Protein AF-A0A1R1XFG0-F1 (afdb_monomer_lite)

Organism: NCBI:txid133412

Secondary structure (DSSP, 8-state):
--HHHHHHHHHHH-TTEEEPPP-S-S-SBEETTEE-------EEES-SSPPSEEEE-SS--SSSBPPEEEE--GGGG---------TTHHHHHHHHHHHHHHHHHHHHHHHHHHHHTS------

pLDDT: mean 80.89, std 12.48, range [52.12, 94.94]

Foldseek 3Di:
DAPVVVVVVDVVVDDQKDWQDADEDQAFFADPNDGDHHDDTDMDGDQPDHFPHKHWDPPPPPHRGTDIDTHDDCVSVPDVPPPPPDVCVVVVVVVVVVVVVVVVVVVVVVVVVVVVPPDPDDDD

Radius of gyration: 30.56 Å; chains: 1; bounding box: 47×24×102 Å

Structure (mmCIF, N/CA/C/O backbone):
data_AF-A0A1R1XFG0-F1
#
_entry.id   AF-A0A1R1XFG0-F1
#
loop_
_atom_site.group_PDB
_atom_site.id
_atom_site.type_symbol
_atom_site.label_atom_id
_atom_site.label_alt_id
_atom_site.label_comp_id
_atom_site.label_asym_id
_atom_site.label_entity_id
_atom_site.label_seq_id
_atom_site.pdbx_PDB_ins_code
_atom_site.Cartn_x
_atom_site.Cartn_y
_atom_site.Cartn_z
_atom_site.occupancy
_atom_site.B_iso_or_equiv
_atom_site.auth_seq_id
_atom_site.auth_comp_id
_atom_site.auth_asym_id
_atom_site.auth_atom_id
_atom_site.pdbx_PDB_model_num
ATOM 1 N N . MET A 1 1 ? -0.738 -7.147 -13.602 1.00 78.19 1 MET A N 1
ATOM 2 C CA . MET A 1 1 ? -1.840 -6.362 -14.195 1.00 78.19 1 MET A CA 1
ATOM 3 C C . MET A 1 1 ? -1.353 -4.987 -14.627 1.00 78.19 1 MET A C 1
ATOM 5 O O . MET A 1 1 ? -0.973 -4.175 -13.792 1.00 78.19 1 MET A O 1
ATOM 9 N N . ASP A 1 2 ? -1.407 -4.715 -15.923 1.00 84.38 2 ASP A N 1
ATOM 10 C CA . ASP A 1 2 ? -0.921 -3.470 -16.526 1.00 84.38 2 ASP A CA 1
ATOM 11 C C . ASP A 1 2 ? -1.804 -2.266 -16.164 1.00 84.38 2 ASP A C 1
ATOM 13 O O . ASP A 1 2 ? -2.947 -2.420 -15.735 1.00 84.38 2 ASP A O 1
ATOM 17 N N . THR A 1 3 ? -1.307 -1.044 -16.371 1.00 82.88 3 THR A N 1
ATOM 18 C CA . THR A 1 3 ? -2.005 0.188 -15.954 1.00 82.88 3 THR A CA 1
ATOM 19 C C . THR A 1 3 ? -3.408 0.347 -16.553 1.00 82.88 3 THR A C 1
ATOM 21 O O . THR A 1 3 ? -4.325 0.673 -15.796 1.00 82.88 3 THR A O 1
ATOM 24 N N . PRO A 1 4 ? -3.647 0.091 -17.855 1.00 88.06 4 PRO A N 1
ATOM 25 C CA . PRO A 1 4 ? -5.000 0.165 -18.411 1.00 88.06 4 PRO A CA 1
ATOM 26 C C . PRO A 1 4 ? -5.940 -0.889 -17.810 1.00 88.06 4 PRO A C 1
ATOM 28 O O . PRO A 1 4 ? -7.069 -0.574 -17.434 1.00 88.06 4 PRO A O 1
ATOM 31 N N . ALA A 1 5 ? -5.454 -2.125 -17.655 1.00 87.56 5 ALA A N 1
ATOM 32 C CA . ALA A 1 5 ? -6.217 -3.218 -17.055 1.00 87.56 5 ALA A CA 1
ATOM 33 C C . ALA A 1 5 ? -6.555 -2.931 -15.586 1.00 87.56 5 ALA A C 1
ATOM 35 O O . ALA A 1 5 ? -7.676 -3.180 -15.160 1.00 87.56 5 ALA A O 1
ATOM 36 N N . SER A 1 6 ? -5.625 -2.325 -14.847 1.00 86.50 6 SER A N 1
ATOM 37 C CA . SER A 1 6 ? -5.818 -1.872 -13.469 1.00 86.50 6 SER A CA 1
ATOM 38 C C . SER A 1 6 ? -6.897 -0.814 -13.338 1.00 86.50 6 SER A C 1
ATOM 40 O O . SER A 1 6 ? -7.792 -0.967 -12.515 1.00 86.50 6 SER A O 1
ATOM 42 N N . LYS A 1 7 ? -6.887 0.211 -14.196 1.00 85.69 7 LYS A N 1
ATOM 43 C CA . LYS A 1 7 ? -7.952 1.224 -14.201 1.00 85.69 7 LYS A CA 1
ATOM 44 C C . LYS A 1 7 ? -9.321 0.593 -14.458 1.00 85.69 7 LYS A C 1
ATOM 46 O O . LYS A 1 7 ? -10.277 0.891 -13.748 1.00 85.69 7 LYS A O 1
ATOM 51 N N . LYS A 1 8 ? -9.408 -0.314 -15.437 1.00 89.69 8 LYS A N 1
ATOM 52 C CA . LYS A 1 8 ? -10.647 -1.047 -15.742 1.00 89.69 8 LYS A CA 1
ATOM 53 C C . LYS A 1 8 ? -11.078 -1.952 -14.583 1.00 89.69 8 LYS A C 1
ATOM 55 O O . LYS A 1 8 ? -12.268 -2.066 -14.309 1.00 89.69 8 LYS A O 1
ATOM 60 N N . PHE A 1 9 ? -10.120 -2.574 -13.902 1.00 85.69 9 PHE A N 1
ATOM 61 C CA . PHE A 1 9 ? -10.363 -3.417 -12.738 1.00 85.69 9 PHE A CA 1
ATOM 62 C C . PHE A 1 9 ? -10.931 -2.614 -11.564 1.00 85.69 9 PHE A C 1
ATOM 64 O O . PHE A 1 9 ? -11.973 -2.998 -11.042 1.00 85.69 9 PHE A O 1
ATOM 71 N N . THR A 1 10 ? -10.341 -1.465 -11.216 1.00 84.19 10 THR A N 1
ATOM 72 C CA . THR A 1 10 ? -10.883 -0.578 -10.171 1.00 84.19 10 THR A CA 1
ATOM 73 C C . THR A 1 10 ? -12.302 -0.120 -10.503 1.00 84.19 10 THR A C 1
ATOM 75 O O . THR A 1 10 ? -13.175 -0.173 -9.646 1.00 84.19 10 THR A O 1
ATOM 78 N N . LEU A 1 11 ? -12.562 0.258 -11.762 1.00 84.88 11 LEU A N 1
ATOM 79 C CA . LEU A 1 11 ? -13.909 0.631 -12.214 1.00 84.88 11 LEU A CA 1
ATOM 80 C C . LEU A 1 11 ? -14.919 -0.518 -12.058 1.00 84.88 11 LEU A C 1
ATOM 82 O O . LEU A 1 11 ? -16.073 -0.270 -11.726 1.00 84.88 11 LEU A O 1
ATOM 86 N N . LYS A 1 12 ? -14.496 -1.772 -12.273 1.00 87.31 12 LYS A N 1
ATOM 87 C CA . LYS A 1 12 ? -15.356 -2.957 -12.132 1.00 87.31 12 LYS A CA 1
ATOM 88 C C . LYS A 1 12 ? -15.629 -3.329 -10.670 1.00 87.31 12 LYS A C 1
ATOM 90 O O . LYS A 1 12 ? -16.713 -3.822 -10.378 1.00 87.31 12 LYS A O 1
ATOM 95 N N . LEU A 1 13 ? -14.665 -3.121 -9.770 1.00 80.69 13 LEU A N 1
ATOM 96 C CA . 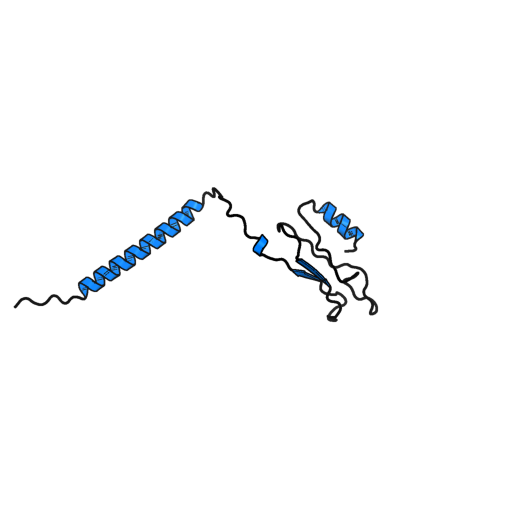LEU A 1 13 ? -14.822 -3.400 -8.336 1.00 80.69 13 LEU A CA 1
ATOM 97 C C . LEU A 1 13 ? -15.756 -2.409 -7.620 1.00 80.69 13 LEU A C 1
ATOM 99 O O . LEU A 1 13 ? -16.251 -2.714 -6.537 1.00 80.69 13 LEU A O 1
ATOM 103 N N . GLY A 1 14 ? -16.017 -1.247 -8.222 1.00 77.69 14 GLY A N 1
ATOM 104 C CA . GLY A 1 14 ? -16.893 -0.216 -7.670 1.00 77.69 14 GLY A CA 1
ATOM 105 C C . GLY A 1 14 ? -16.189 0.743 -6.703 1.00 77.69 14 GLY A C 1
ATOM 106 O O . GLY A 1 14 ? -14.999 0.629 -6.414 1.00 77.69 14 GLY A O 1
ATOM 107 N N . ASN A 1 15 ? -16.951 1.716 -6.196 1.00 71.50 15 ASN A N 1
ATOM 108 C CA . ASN A 1 15 ? -16.428 2.898 -5.492 1.00 71.50 15 ASN A CA 1
ATOM 109 C C . ASN A 1 15 ? -15.775 2.609 -4.128 1.00 71.50 15 ASN A C 1
ATOM 111 O O . ASN A 1 15 ? -15.152 3.496 -3.549 1.00 71.50 15 ASN A O 1
ATOM 115 N N . CYS A 1 16 ? -15.915 1.392 -3.599 1.00 78.62 16 CYS A N 1
ATOM 116 C CA . CYS A 1 16 ? -15.358 1.021 -2.300 1.00 78.62 16 CYS A CA 1
ATOM 117 C C . CYS A 1 16 ? -13.860 0.693 -2.355 1.00 78.62 16 CYS A C 1
ATOM 119 O O . CYS A 1 16 ? -13.223 0.676 -1.305 1.00 78.62 16 CYS A O 1
ATOM 121 N N . PHE A 1 17 ? -13.297 0.448 -3.544 1.00 85.38 17 PHE A N 1
ATOM 122 C CA . PHE A 1 17 ? -11.887 0.104 -3.714 1.00 85.38 17 PHE A CA 1
ATOM 123 C C . PHE A 1 17 ? -11.085 1.261 -4.298 1.00 85.38 17 PHE A C 1
ATOM 125 O O . PHE A 1 17 ? -11.436 1.856 -5.315 1.00 85.38 17 PHE A O 1
ATOM 132 N N . GLN A 1 18 ? -9.943 1.532 -3.681 1.00 88.00 18 GLN A N 1
ATOM 133 C CA . GLN A 1 18 ? -8.972 2.513 -4.131 1.00 88.00 18 GLN A CA 1
ATOM 134 C C . GLN A 1 18 ? -7.644 1.837 -4.466 1.00 88.00 18 GLN A C 1
ATOM 136 O O . GLN A 1 18 ? -7.277 0.804 -3.911 1.00 88.00 18 GLN A O 1
ATOM 141 N N . HIS A 1 19 ? -6.908 2.431 -5.401 1.00 90.38 19 HIS A N 1
ATOM 142 C CA . HIS A 1 19 ? -5.588 1.963 -5.815 1.00 90.38 19 HIS A CA 1
ATOM 143 C C . HIS A 1 19 ? -4.496 2.798 -5.137 1.00 90.38 19 HIS A C 1
ATOM 145 O O . HIS A 1 19 ? -4.494 4.031 -5.239 1.00 90.38 19 HIS A O 1
ATOM 151 N N . ALA A 1 20 ? -3.542 2.140 -4.476 1.00 91.56 20 ALA A N 1
ATOM 152 C CA . ALA A 1 20 ? -2.376 2.805 -3.909 1.00 91.56 20 ALA A CA 1
ATOM 153 C C . ALA A 1 20 ? -1.437 3.254 -5.041 1.00 91.56 20 ALA A C 1
ATOM 155 O O . ALA A 1 20 ? -0.985 2.455 -5.859 1.00 91.56 20 ALA A O 1
ATOM 156 N N . LYS A 1 21 ? -1.158 4.559 -5.134 1.00 91.06 21 LYS A N 1
ATOM 157 C CA . LYS A 1 21 ? -0.267 5.090 -6.179 1.00 91.06 21 LYS A CA 1
ATOM 158 C C . LYS A 1 21 ? 1.187 4.861 -5.772 1.00 91.06 21 LYS A C 1
ATOM 160 O O . LYS A 1 21 ? 1.639 5.464 -4.804 1.00 91.06 21 LYS A O 1
ATOM 165 N N . VAL A 1 22 ? 1.908 4.084 -6.568 1.00 92.62 22 VAL A N 1
ATOM 166 C CA . VAL A 1 22 ? 3.358 3.911 -6.444 1.00 92.62 22 VAL A CA 1
ATOM 167 C C . VAL A 1 22 ? 4.079 5.190 -6.892 1.00 92.62 22 VAL A C 1
ATOM 169 O O . VAL A 1 22 ? 3.757 5.726 -7.953 1.00 92.62 22 VAL A O 1
ATOM 172 N N . ALA A 1 23 ? 5.019 5.701 -6.093 1.00 87.12 23 ALA A N 1
ATOM 173 C CA . ALA A 1 23 ? 5.644 7.011 -6.324 1.00 87.12 23 ALA A CA 1
ATOM 174 C C . ALA A 1 23 ? 7.032 6.979 -6.998 1.00 87.12 23 ALA A C 1
ATOM 176 O O . ALA A 1 23 ? 7.368 7.913 -7.718 1.00 87.12 23 ALA A O 1
ATOM 177 N N . ASN A 1 24 ? 7.842 5.939 -6.779 1.00 86.56 24 ASN A N 1
ATOM 178 C CA . ASN A 1 24 ? 9.279 5.931 -7.111 1.00 86.56 24 ASN A CA 1
ATOM 179 C C . ASN A 1 24 ? 9.673 4.955 -8.237 1.00 86.56 24 ASN A C 1
ATOM 181 O O . ASN A 1 24 ? 10.860 4.704 -8.448 1.00 86.56 24 ASN A O 1
ATOM 185 N N . SER A 1 25 ? 8.700 4.370 -8.935 1.00 86.12 25 SER A N 1
ATOM 186 C CA . SER A 1 25 ? 8.965 3.409 -10.003 1.00 86.12 25 SER A CA 1
ATOM 187 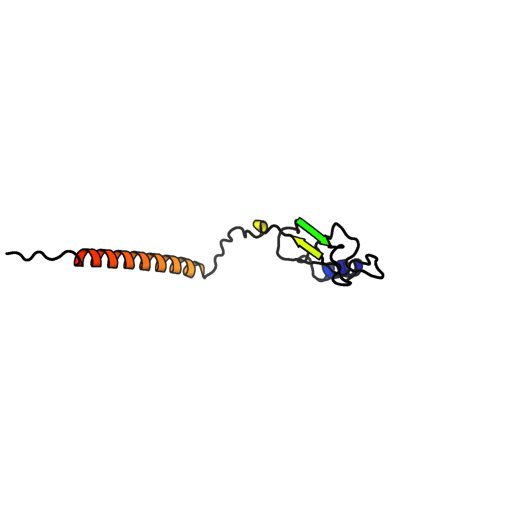C C . SER A 1 25 ? 7.892 3.446 -11.085 1.00 86.12 25 SER A C 1
ATOM 189 O O . SER A 1 25 ? 6.705 3.624 -10.807 1.00 86.12 25 SER A O 1
ATOM 191 N N . THR A 1 26 ? 8.317 3.230 -12.327 1.00 86.62 26 THR A N 1
ATOM 192 C CA . THR A 1 26 ? 7.447 2.972 -13.484 1.00 86.62 26 THR A CA 1
ATOM 193 C C . THR A 1 26 ? 7.039 1.499 -13.584 1.00 86.62 26 THR A C 1
ATOM 195 O O . THR A 1 26 ? 6.156 1.155 -14.374 1.00 86.62 26 THR A O 1
ATOM 198 N N . GLY A 1 27 ? 7.654 0.645 -12.760 1.00 91.12 27 GLY A N 1
ATOM 199 C CA . GLY A 1 27 ? 7.622 -0.800 -12.891 1.00 91.12 27 GLY A CA 1
ATOM 200 C C . GLY A 1 27 ? 7.713 -1.576 -11.594 1.00 91.12 27 GLY A C 1
ATOM 201 O O . GLY A 1 27 ? 8.196 -1.063 -10.587 1.00 91.12 27 GLY A O 1
ATOM 202 N N . SER A 1 28 ? 7.298 -2.835 -11.645 1.00 91.69 28 SER A N 1
ATOM 203 C CA . SER A 1 28 ? 7.463 -3.793 -10.545 1.00 91.69 28 SER A CA 1
ATOM 204 C C . SER A 1 28 ? 8.046 -5.127 -10.988 1.00 91.69 28 SER A C 1
ATOM 206 O O . SER A 1 28 ? 8.188 -6.023 -10.175 1.00 91.69 28 SER A O 1
ATOM 208 N N . ARG A 1 29 ? 8.488 -5.238 -12.243 1.00 91.81 29 ARG A N 1
ATOM 209 C CA . ARG A 1 29 ? 9.172 -6.425 -12.747 1.00 91.81 29 ARG A CA 1
ATOM 210 C C . ARG A 1 29 ? 10.533 -6.072 -13.329 1.00 91.81 29 ARG A C 1
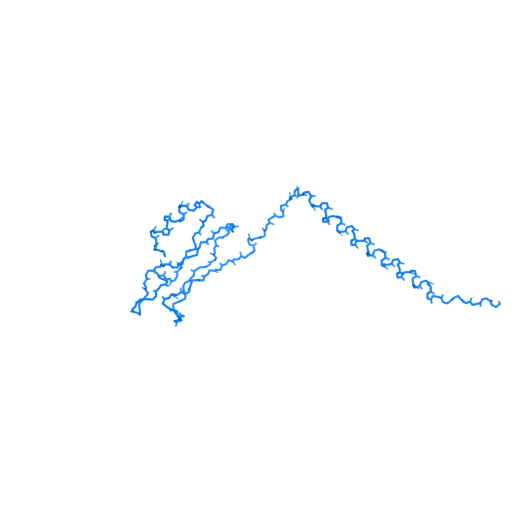ATOM 212 O O . ARG A 1 29 ? 10.658 -5.061 -14.015 1.00 91.81 29 ARG A O 1
ATOM 219 N N . HIS A 1 30 ? 11.532 -6.902 -13.084 1.00 89.88 30 HIS A N 1
ATOM 220 C CA . HIS A 1 30 ? 12.800 -6.901 -13.786 1.00 89.88 30 HIS A CA 1
ATOM 221 C C . HIS A 1 30 ? 12.720 -7.803 -15.018 1.00 89.88 30 HIS A C 1
ATOM 223 O O . HIS A 1 30 ? 12.288 -8.950 -14.966 1.00 89.88 30 HIS A O 1
ATOM 229 N N . SER A 1 31 ? 13.140 -7.271 -16.159 1.00 88.88 31 SER A N 1
ATOM 230 C CA . SER A 1 31 ? 13.257 -8.009 -17.412 1.00 88.88 31 SER A CA 1
ATOM 231 C C . SER A 1 31 ? 14.569 -7.614 -18.070 1.00 88.88 31 SER A C 1
ATOM 233 O O . SER A 1 31 ? 14.810 -6.428 -18.299 1.00 88.88 31 SER A O 1
ATOM 235 N N . LYS A 1 32 ? 15.442 -8.591 -18.345 1.00 88.44 32 LYS A N 1
ATOM 236 C CA . LYS A 1 32 ? 16.756 -8.365 -18.981 1.00 88.44 32 LYS A CA 1
ATOM 237 C C . LYS A 1 32 ? 17.553 -7.228 -18.310 1.00 88.44 32 LYS A C 1
ATOM 239 O O . LYS A 1 32 ? 18.038 -6.329 -18.989 1.00 88.44 32 LYS A O 1
ATOM 244 N N . ASN A 1 33 ? 17.632 -7.246 -16.977 1.00 81.94 33 ASN A N 1
ATOM 245 C CA . ASN A 1 33 ? 18.310 -6.236 -16.143 1.00 81.94 33 ASN A CA 1
ATOM 246 C C . ASN A 1 33 ? 17.738 -4.810 -16.235 1.00 81.94 33 ASN A C 1
ATOM 248 O O . ASN A 1 33 ? 18.383 -3.847 -15.827 1.00 81.94 33 ASN A O 1
ATOM 252 N N . THR A 1 34 ? 16.519 -4.657 -16.747 1.00 87.75 34 THR A N 1
ATOM 253 C CA . THR A 1 34 ? 15.814 -3.374 -16.802 1.00 87.75 34 THR A CA 1
ATOM 254 C C . THR A 1 34 ? 14.503 -3.455 -16.035 1.00 87.75 34 THR A C 1
ATOM 256 O O . THR A 1 34 ? 13.930 -4.531 -15.866 1.00 87.75 34 THR A O 1
ATOM 259 N N . VAL A 1 35 ? 14.036 -2.315 -15.528 1.00 89.25 35 VAL A N 1
ATOM 260 C CA . VAL A 1 35 ? 12.707 -2.213 -14.917 1.00 89.25 35 VAL A CA 1
ATOM 261 C C . VAL A 1 35 ? 11.661 -2.181 -16.034 1.00 89.25 35 VAL A C 1
ATOM 263 O O . VAL A 1 35 ? 11.660 -1.272 -16.860 1.00 89.25 35 VAL A O 1
ATOM 266 N N . ASP A 1 36 ? 10.787 -3.181 -16.046 1.00 90.94 36 ASP A N 1
ATOM 267 C CA . ASP A 1 36 ? 9.675 -3.357 -16.983 1.00 90.94 36 ASP A CA 1
ATOM 268 C C . ASP A 1 36 ? 8.373 -2.750 -16.410 1.00 90.94 36 ASP A C 1
ATOM 270 O O . ASP A 1 36 ? 8.390 -1.990 -15.449 1.00 90.94 36 ASP A O 1
ATOM 274 N N . ARG A 1 37 ? 7.213 -3.042 -16.998 1.00 90.94 37 ARG A N 1
ATOM 275 C CA . ARG A 1 37 ? 5.895 -2.512 -16.614 1.00 90.94 37 ARG A CA 1
ATOM 276 C C . ARG A 1 37 ? 5.483 -2.775 -15.156 1.00 90.94 37 ARG A C 1
ATOM 278 O O . ARG A 1 37 ? 5.850 -3.760 -14.519 1.00 90.94 37 ARG A O 1
ATOM 285 N N . MET A 1 38 ? 4.612 -1.898 -14.652 1.00 92.12 38 MET A N 1
ATOM 286 C CA . MET A 1 38 ? 3.942 -2.041 -13.355 1.00 92.12 38 MET A CA 1
ATOM 287 C C . MET A 1 38 ? 2.841 -3.107 -13.425 1.00 92.12 38 MET A C 1
ATOM 289 O O . MET A 1 38 ? 1.762 -2.844 -13.977 1.00 92.12 38 MET A O 1
ATOM 293 N N . ILE A 1 39 ? 3.100 -4.286 -12.857 1.00 91.75 39 ILE A N 1
ATOM 294 C CA . ILE A 1 39 ? 2.177 -5.432 -12.866 1.00 91.75 39 ILE A CA 1
ATOM 295 C C . ILE A 1 39 ? 1.689 -5.838 -11.477 1.00 91.75 39 ILE A C 1
ATOM 297 O O . ILE A 1 39 ? 0.543 -6.275 -11.367 1.00 91.75 39 ILE A O 1
ATOM 301 N N . ASP A 1 40 ? 2.487 -5.626 -10.444 1.00 91.81 40 ASP A N 1
ATOM 302 C CA . ASP A 1 40 ? 2.068 -5.748 -9.049 1.00 91.81 40 ASP A CA 1
ATOM 303 C C . ASP A 1 40 ? 1.390 -4.458 -8.588 1.00 91.81 40 ASP A C 1
ATOM 305 O O . ASP A 1 40 ? 1.792 -3.361 -8.987 1.00 91.81 40 ASP A O 1
ATOM 309 N N . ARG A 1 41 ? 0.303 -4.572 -7.815 1.00 90.19 41 ARG A N 1
ATOM 310 C CA . ARG A 1 41 ? -0.526 -3.432 -7.391 1.00 90.19 41 ARG A CA 1
ATOM 311 C C . ARG A 1 41 ? -1.188 -3.711 -6.056 1.00 90.19 41 ARG A C 1
ATOM 313 O O . ARG A 1 41 ? -1.631 -4.828 -5.813 1.00 90.19 41 ARG A O 1
ATOM 320 N N . ILE A 1 42 ? -1.337 -2.666 -5.250 1.00 91.94 42 ILE A N 1
ATOM 321 C CA . ILE A 1 42 ? -2.051 -2.728 -3.976 1.00 91.94 42 ILE A CA 1
ATOM 322 C C . ILE A 1 42 ? -3.377 -1.977 -4.117 1.00 91.94 42 ILE A C 1
ATOM 324 O O . ILE A 1 42 ? -3.404 -0.786 -4.445 1.00 91.94 42 ILE A O 1
ATOM 328 N N . TYR A 1 43 ? -4.476 -2.688 -3.869 1.00 90.69 43 TYR A N 1
ATOM 329 C CA . TYR A 1 43 ? -5.820 -2.126 -3.762 1.00 90.69 43 TYR A CA 1
ATOM 330 C C . TYR A 1 43 ? -6.295 -2.239 -2.320 1.00 90.69 43 TYR A C 1
ATOM 332 O O . TYR A 1 43 ? -5.981 -3.211 -1.639 1.00 90.69 43 TYR A O 1
ATOM 340 N N . TYR A 1 44 ? -7.049 -1.250 -1.861 1.00 88.62 44 TYR A N 1
ATOM 341 C CA . TYR A 1 44 ? -7.531 -1.180 -0.488 1.00 88.62 44 TYR A CA 1
ATOM 342 C C . TYR A 1 44 ? -8.957 -0.635 -0.445 1.00 88.62 44 TYR A C 1
ATOM 344 O O . TYR A 1 44 ? -9.388 0.076 -1.353 1.00 88.62 44 TYR A O 1
ATOM 352 N N . ALA A 1 45 ? -9.687 -0.992 0.605 1.00 85.75 45 ALA A N 1
ATOM 353 C CA . ALA A 1 45 ? -11.061 -0.579 0.867 1.00 85.75 45 ALA A CA 1
ATOM 354 C C . ALA A 1 45 ? -11.275 -0.464 2.381 1.00 85.75 45 ALA A C 1
ATOM 356 O O . ALA A 1 45 ? -10.531 -1.061 3.156 1.00 85.75 45 ALA A O 1
ATOM 357 N N . GLY A 1 46 ? -12.291 0.290 2.805 1.00 77.56 46 GLY A N 1
ATOM 358 C CA . GLY A 1 46 ? -12.708 0.350 4.214 1.00 77.56 46 GLY A CA 1
ATOM 359 C C . GLY A 1 46 ? -11.827 1.195 5.141 1.00 77.56 46 GLY A C 1
ATOM 360 O O . GLY A 1 46 ? -12.181 1.367 6.302 1.00 77.56 46 GLY A O 1
ATOM 361 N N . ILE A 1 47 ? -10.732 1.766 4.638 1.00 73.88 47 ILE A N 1
ATOM 362 C CA . ILE A 1 47 ? -9.915 2.752 5.354 1.00 73.88 47 ILE A CA 1
ATOM 363 C C . ILE A 1 47 ? -10.235 4.127 4.762 1.00 73.88 47 ILE A C 1
ATOM 365 O O . ILE A 1 47 ? -10.238 4.295 3.541 1.00 73.88 47 ILE A O 1
ATOM 369 N N . SER A 1 48 ? -10.553 5.097 5.623 1.00 70.31 48 SER A N 1
ATOM 370 C CA . SER A 1 48 ? -10.925 6.465 5.226 1.00 70.31 48 SER A CA 1
ATOM 371 C C . SER A 1 48 ? -9.737 7.264 4.683 1.00 70.31 48 SER A C 1
ATOM 373 O O . SER A 1 48 ? -9.922 8.212 3.920 1.00 70.31 48 SER A O 1
ATOM 375 N N . SER A 1 49 ? -8.516 6.866 5.047 1.00 74.81 49 SER A N 1
ATOM 376 C CA . SER A 1 49 ? -7.276 7.494 4.616 1.00 74.81 49 SER A CA 1
ATOM 377 C C . SER A 1 49 ? -6.605 6.735 3.469 1.00 74.81 49 SER A C 1
ATOM 379 O O . SER A 1 49 ? -6.539 5.503 3.406 1.00 74.81 49 SER A O 1
ATOM 381 N N . ARG A 1 50 ? -6.058 7.517 2.540 1.00 84.75 50 ARG A N 1
ATOM 382 C CA . ARG A 1 50 ? -5.102 7.044 1.541 1.00 84.75 50 ARG A CA 1
ATOM 383 C C . ARG A 1 50 ? -3.795 6.640 2.248 1.00 84.75 50 ARG A C 1
ATOM 385 O O . ARG A 1 50 ? -3.443 7.290 3.230 1.00 84.75 50 ARG A O 1
ATOM 392 N N . PRO A 1 51 ? -3.035 5.642 1.749 1.00 90.19 51 PRO A N 1
ATOM 393 C CA . PRO A 1 51 ? -1.703 5.364 2.278 1.00 90.19 51 PRO A CA 1
ATOM 394 C C . PRO A 1 51 ? -0.818 6.612 2.217 1.00 90.19 51 PRO A C 1
ATOM 396 O O . PRO A 1 51 ? -0.827 7.336 1.213 1.00 90.19 51 PRO A O 1
ATOM 399 N N . ASN A 1 52 ? -0.013 6.817 3.258 1.00 89.62 52 ASN A N 1
ATOM 400 C CA . ASN A 1 52 ? 0.956 7.911 3.338 1.00 89.62 52 ASN A CA 1
ATOM 401 C C . ASN A 1 52 ? 1.956 7.842 2.191 1.00 89.62 52 ASN A C 1
ATOM 403 O O . ASN A 1 52 ? 2.274 8.842 1.551 1.00 89.62 52 ASN A O 1
ATOM 407 N N . TRP A 1 53 ? 2.438 6.631 1.922 1.00 92.44 53 TRP A N 1
ATOM 408 C CA . TRP A 1 53 ? 3.298 6.346 0.793 1.00 92.44 53 TRP A CA 1
ATOM 409 C C . TRP A 1 53 ? 3.077 4.925 0.294 1.00 92.44 53 TRP A C 1
ATOM 411 O O . TRP A 1 53 ? 2.618 4.036 1.013 1.00 92.44 53 TRP A O 1
ATOM 421 N N . CYS A 1 54 ? 3.405 4.738 -0.978 1.00 94.12 54 CYS A N 1
ATOM 422 C CA . CYS A 1 54 ? 3.484 3.447 -1.631 1.00 94.12 54 CYS A CA 1
ATOM 423 C C . CYS A 1 54 ? 4.655 3.495 -2.618 1.00 94.12 54 CYS A C 1
ATOM 425 O O . CYS A 1 54 ? 4.738 4.406 -3.450 1.00 94.12 54 CYS A O 1
ATOM 427 N N . THR A 1 55 ? 5.598 2.567 -2.489 1.00 94.94 55 THR A N 1
ATOM 428 C CA . THR A 1 55 ? 6.852 2.550 -3.250 1.00 94.94 55 THR A CA 1
ATOM 429 C C . THR A 1 55 ? 7.223 1.136 -3.665 1.00 94.94 55 THR A C 1
ATOM 431 O O . THR A 1 55 ? 6.796 0.154 -3.065 1.00 94.94 55 THR A O 1
ATOM 434 N N . THR A 1 56 ? 8.028 1.044 -4.713 1.00 94.31 56 THR A N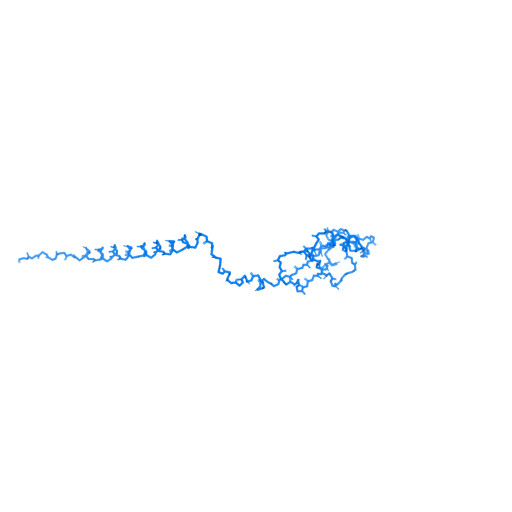 1
ATOM 435 C CA . THR A 1 56 ? 8.663 -0.193 -5.155 1.00 94.31 56 THR A CA 1
ATOM 436 C C . THR A 1 56 ? 10.108 -0.212 -4.672 1.00 94.31 56 THR A C 1
ATOM 438 O O . THR A 1 56 ? 10.808 0.802 -4.771 1.00 94.31 56 THR A O 1
ATOM 441 N N . ASN A 1 57 ? 10.580 -1.356 -4.183 1.00 91.88 57 ASN A N 1
ATOM 442 C CA . ASN A 1 57 ? 11.984 -1.539 -3.833 1.00 91.88 57 ASN A CA 1
ATOM 443 C C . ASN A 1 57 ? 12.752 -2.165 -5.005 1.00 91.88 57 ASN A C 1
ATOM 445 O O . ASN A 1 57 ? 12.625 -3.351 -5.278 1.00 91.88 57 ASN A O 1
ATOM 449 N N . ARG A 1 58 ? 13.562 -1.345 -5.681 1.00 86.44 58 ARG A N 1
ATOM 450 C CA . ARG A 1 58 ? 14.343 -1.737 -6.870 1.00 86.44 58 ARG A CA 1
ATOM 451 C C . ARG A 1 58 ? 15.698 -2.360 -6.541 1.00 86.44 58 ARG A C 1
ATOM 453 O O . ARG A 1 58 ? 16.399 -2.792 -7.442 1.00 86.44 58 ARG A O 1
ATOM 460 N N . PHE A 1 59 ? 16.114 -2.274 -5.282 1.00 85.25 59 PHE A N 1
ATOM 461 C CA . PHE A 1 59 ? 17.441 -2.703 -4.841 1.00 85.25 59 PHE A CA 1
ATOM 462 C C . PHE A 1 59 ? 17.423 -4.120 -4.270 1.00 85.25 59 PHE A C 1
ATOM 464 O O . PHE A 1 59 ? 18.475 -4.690 -4.002 1.00 85.25 59 PHE A O 1
ATOM 471 N N . LEU A 1 60 ? 16.228 -4.673 -4.057 1.00 86.38 60 LEU A N 1
ATOM 472 C CA . LEU A 1 60 ? 16.046 -6.013 -3.535 1.00 86.38 60 LEU A CA 1
ATOM 473 C C . LEU A 1 60 ? 15.946 -7.006 -4.699 1.00 86.38 60 LEU A C 1
ATOM 475 O O . LEU A 1 60 ? 14.860 -7.253 -5.216 1.00 86.38 60 LEU A O 1
ATOM 479 N N . ASP A 1 61 ? 17.090 -7.557 -5.098 1.00 83.88 61 ASP A N 1
ATOM 480 C CA . ASP A 1 61 ? 17.231 -8.493 -6.220 1.00 83.88 61 ASP A CA 1
ATOM 481 C C . ASP A 1 61 ? 17.081 -9.954 -5.759 1.00 83.88 61 ASP A C 1
ATOM 483 O O . ASP A 1 61 ? 18.018 -10.748 -5.773 1.00 83.88 61 ASP A O 1
ATOM 487 N N . LEU A 1 62 ? 15.896 -10.287 -5.238 1.00 87.94 62 LEU A N 1
ATOM 488 C CA . LEU A 1 62 ? 15.551 -11.652 -4.803 1.00 87.94 62 LEU A CA 1
ATOM 489 C C . LEU A 1 62 ? 14.626 -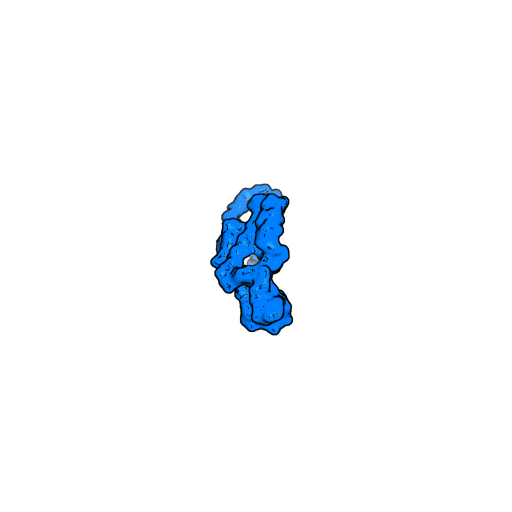12.382 -5.792 1.00 87.94 62 LEU A C 1
ATOM 491 O O . LEU A 1 62 ? 14.372 -13.574 -5.639 1.00 87.94 62 LEU A O 1
ATOM 495 N N . SER A 1 63 ? 14.068 -11.666 -6.767 1.00 90.25 63 SER A N 1
ATOM 496 C CA . SER A 1 63 ? 13.071 -12.155 -7.718 1.00 90.25 63 SER A CA 1
ATOM 497 C C . SER A 1 63 ? 13.067 -11.262 -8.957 1.00 90.25 63 SER A C 1
ATOM 499 O O . SER A 1 63 ? 13.487 -10.107 -8.907 1.00 90.25 63 SER A O 1
ATOM 501 N N . ASP A 1 64 ? 12.512 -11.758 -10.063 1.00 89.19 64 ASP A N 1
ATOM 502 C CA . ASP A 1 64 ? 12.152 -10.905 -11.189 1.00 89.19 64 ASP A CA 1
ATOM 503 C C . ASP A 1 64 ? 10.986 -9.955 -10.856 1.00 89.19 64 ASP A C 1
ATOM 505 O O . ASP A 1 64 ? 10.717 -9.046 -11.632 1.00 89.19 64 ASP A O 1
ATOM 509 N N . HIS A 1 65 ? 10.322 -10.097 -9.706 1.00 91.81 65 HIS A N 1
ATOM 510 C CA . HIS A 1 65 ? 9.358 -9.131 -9.180 1.00 91.81 65 HIS A CA 1
ATOM 511 C C . HIS A 1 65 ? 9.961 -8.277 -8.054 1.00 91.81 65 HIS A C 1
ATOM 513 O O . HIS A 1 65 ? 10.432 -8.783 -7.037 1.00 91.81 65 HIS A O 1
ATOM 519 N N . MET A 1 66 ? 9.877 -6.957 -8.206 1.00 92.38 66 MET A N 1
ATOM 520 C CA . MET A 1 66 ? 10.231 -5.998 -7.166 1.00 92.38 66 MET A CA 1
ATOM 521 C C . MET A 1 66 ? 9.090 -5.875 -6.146 1.00 92.38 66 MET A C 1
ATOM 523 O O . MET A 1 66 ? 7.937 -5.656 -6.537 1.00 92.38 66 MET A O 1
ATOM 527 N N . PRO A 1 67 ? 9.383 -5.903 -4.836 1.00 93.38 67 PRO A N 1
ATOM 528 C CA . PRO A 1 67 ? 8.351 -5.733 -3.829 1.00 93.38 67 PRO A CA 1
ATOM 529 C C . PRO A 1 67 ? 7.761 -4.324 -3.869 1.00 93.38 67 PRO A C 1
ATOM 531 O O . PRO A 1 67 ? 8.478 -3.328 -4.005 1.00 93.38 67 PRO A O 1
ATOM 534 N N . ILE A 1 68 ? 6.440 -4.252 -3.709 1.00 94.94 68 ILE A N 1
ATOM 535 C CA . ILE A 1 68 ? 5.702 -3.006 -3.507 1.00 94.94 68 ILE A CA 1
ATOM 536 C C . ILE A 1 68 ? 5.277 -2.938 -2.048 1.00 94.94 68 ILE A C 1
ATOM 538 O O . ILE A 1 68 ? 4.588 -3.827 -1.554 1.00 94.94 68 ILE A O 1
ATOM 542 N N . THR A 1 69 ? 5.644 -1.848 -1.389 1.00 94.88 69 THR A N 1
ATOM 543 C CA . THR A 1 69 ? 5.324 -1.594 0.014 1.00 94.88 69 THR A CA 1
ATOM 544 C C . THR A 1 69 ? 4.433 -0.365 0.109 1.00 94.88 69 THR A C 1
ATOM 546 O O . THR A 1 69 ? 4.623 0.608 -0.622 1.00 94.88 69 THR A O 1
ATOM 549 N N . ALA A 1 70 ? 3.446 -0.399 0.999 1.00 93.56 70 ALA A N 1
ATOM 550 C CA . ALA A 1 70 ? 2.595 0.740 1.316 1.00 93.56 70 ALA A CA 1
ATOM 551 C C . ALA A 1 70 ? 2.441 0.870 2.833 1.00 93.56 70 ALA A C 1
ATOM 553 O O . ALA A 1 70 ? 2.414 -0.138 3.539 1.00 93.56 70 ALA A O 1
ATOM 554 N N . GLN A 1 71 ? 2.341 2.105 3.322 1.00 91.94 71 GLN A N 1
ATOM 555 C CA . GLN A 1 71 ? 2.171 2.400 4.744 1.00 91.94 71 GLN A CA 1
ATOM 556 C C . GLN A 1 71 ? 0.902 3.221 4.976 1.00 91.94 71 GLN A C 1
ATOM 558 O O . GLN A 1 71 ? 0.655 4.213 4.284 1.00 91.94 71 GLN A O 1
ATOM 563 N N . TRP A 1 72 ? 0.140 2.835 5.995 1.00 89.75 72 TRP A N 1
ATOM 564 C CA . TRP A 1 72 ? -1.004 3.578 6.516 1.00 89.75 72 TRP A CA 1
ATOM 565 C C . TRP A 1 72 ? -0.700 4.067 7.933 1.00 89.75 72 TRP A C 1
ATOM 567 O O . TRP A 1 72 ? -0.069 3.349 8.706 1.00 89.75 72 TRP A O 1
ATOM 577 N N . ILE A 1 73 ? -1.171 5.270 8.275 1.00 82.69 73 ILE A N 1
ATOM 578 C CA . ILE A 1 73 ? -1.339 5.678 9.676 1.00 82.69 73 ILE A CA 1
ATOM 579 C C . ILE A 1 73 ? -2.668 5.103 10.156 1.00 82.69 73 ILE A C 1
ATOM 581 O O . ILE A 1 73 ? -3.718 5.385 9.573 1.00 82.69 73 ILE A O 1
ATOM 585 N N . LEU A 1 74 ? -2.605 4.281 11.202 1.00 75.56 74 LEU A N 1
ATOM 586 C CA . LEU A 1 74 ? -3.771 3.619 11.783 1.00 75.56 74 LEU A CA 1
ATOM 587 C C . LEU A 1 74 ? -4.546 4.527 12.745 1.00 75.56 74 LEU A C 1
ATOM 589 O O . LEU A 1 74 ? -5.656 4.175 13.114 1.00 75.56 74 LEU A O 1
ATOM 593 N N . ASP A 1 75 ? -4.042 5.715 13.078 1.00 67.19 75 ASP A N 1
ATOM 594 C CA . ASP A 1 75 ? -4.771 6.686 13.911 1.00 67.19 75 ASP A CA 1
ATOM 595 C C . ASP A 1 75 ? -6.104 7.111 13.257 1.00 67.19 75 ASP A C 1
ATOM 597 O O . ASP A 1 75 ? -7.054 7.490 13.928 1.00 67.19 75 ASP A O 1
ATOM 601 N N . ALA A 1 76 ? -6.226 6.962 11.932 1.00 56.56 76 ALA A N 1
ATOM 602 C CA . ALA A 1 76 ? -7.469 7.173 11.185 1.00 56.56 76 ALA A CA 1
ATOM 603 C C . ALA A 1 76 ? -8.459 5.982 11.232 1.00 56.56 76 ALA A C 1
ATOM 605 O O . ALA A 1 76 ? -9.551 6.080 10.667 1.00 56.56 76 ALA A O 1
ATOM 606 N N . LEU A 1 77 ? -8.084 4.854 11.852 1.00 58.50 77 LEU A N 1
ATOM 607 C CA . LEU A 1 77 ? -8.967 3.712 12.144 1.00 58.50 77 LEU A CA 1
ATOM 608 C C . LEU A 1 77 ? -9.676 3.854 13.488 1.00 58.50 77 LEU A C 1
ATOM 610 O O . LEU A 1 77 ? -10.449 2.962 13.845 1.00 58.50 77 LEU A O 1
ATOM 614 N N . GLU A 1 78 ? -9.437 4.943 14.223 1.00 56.59 78 GLU A N 1
ATOM 615 C CA . GLU A 1 78 ? -10.232 5.267 15.395 1.00 56.59 78 GLU A CA 1
ATOM 616 C C . GLU A 1 78 ? -11.681 5.454 14.935 1.00 56.59 78 GLU A C 1
ATOM 618 O O . GLU A 1 78 ? -12.076 6.457 14.336 1.00 56.59 78 GLU A O 1
ATOM 623 N N . VAL A 1 79 ? -12.473 4.399 15.121 1.00 57.50 79 VAL A N 1
ATOM 624 C CA . VAL A 1 79 ? -13.906 4.441 14.890 1.00 57.50 79 VAL A CA 1
ATOM 625 C C . VAL A 1 79 ? -14.409 5.496 15.868 1.00 57.50 79 VAL A C 1
ATOM 627 O O . VAL A 1 79 ? -14.266 5.272 17.072 1.00 57.50 79 VAL A O 1
ATOM 630 N N . PRO A 1 80 ? -14.986 6.629 15.416 1.00 55.41 80 PRO A N 1
ATOM 631 C CA . PRO A 1 80 ? -15.631 7.536 16.352 1.00 55.41 80 PRO A CA 1
ATOM 632 C C . PRO A 1 80 ? -16.635 6.679 17.099 1.00 55.41 80 PRO A C 1
ATOM 634 O O . PRO A 1 80 ? -17.443 6.040 16.422 1.00 55.41 80 PRO A O 1
ATOM 637 N N . ALA A 1 81 ? -16.505 6.583 18.429 1.00 53.97 81 ALA A N 1
ATOM 638 C CA . ALA A 1 81 ? -17.251 5.651 19.264 1.00 53.97 81 ALA A CA 1
ATOM 639 C C . ALA A 1 81 ? -18.708 5.619 18.800 1.00 53.97 81 ALA A C 1
ATOM 641 O O . ALA A 1 81 ? -19.506 6.514 19.096 1.00 53.97 81 ALA A O 1
ATOM 642 N N . LYS A 1 82 ? -19.048 4.631 17.964 1.00 52.12 82 LYS A N 1
ATOM 643 C CA . LYS A 1 82 ? -20.405 4.514 17.464 1.00 52.12 82 LYS A CA 1
ATOM 644 C C . LYS A 1 82 ? -21.177 4.154 18.712 1.00 52.12 82 LYS A C 1
ATOM 646 O O . LYS A 1 82 ? -20.924 3.101 19.291 1.00 52.12 82 LYS A O 1
ATOM 651 N N . LYS A 1 83 ? -22.128 5.002 19.108 1.00 54.69 83 LYS A N 1
ATOM 652 C CA . LYS A 1 83 ? -23.222 4.601 19.994 1.00 54.69 83 LYS A CA 1
ATOM 653 C C . LYS A 1 83 ? -24.027 3.526 19.264 1.00 54.69 83 LYS A C 1
ATOM 655 O O . LYS A 1 83 ? -25.116 3.780 18.755 1.00 54.69 83 LYS A O 1
ATOM 660 N N . THR A 1 84 ? -23.466 2.330 19.124 1.00 52.66 84 THR A N 1
ATOM 661 C CA . THR A 1 84 ? -24.220 1.182 18.670 1.00 52.66 84 THR A CA 1
ATOM 662 C C . THR A 1 84 ? -25.197 0.904 19.789 1.00 52.66 84 THR A C 1
ATOM 664 O O . THR A 1 84 ? -24.788 0.508 20.877 1.00 52.66 84 THR A O 1
ATOM 667 N N . HIS A 1 85 ? -26.485 1.097 19.520 1.00 57.62 85 HIS A N 1
ATOM 668 C CA . HIS A 1 85 ? -27.540 0.407 20.252 1.00 57.62 85 HIS A CA 1
ATOM 669 C C . HIS A 1 85 ? -27.433 -1.084 19.893 1.00 57.62 85 HIS A C 1
ATOM 671 O O . HIS A 1 85 ? -28.280 -1.640 19.196 1.00 57.62 85 HIS A O 1
ATOM 677 N N . ASN A 1 86 ? -26.305 -1.712 20.231 1.00 56.34 86 ASN A N 1
ATOM 678 C CA . ASN A 1 86 ? -26.140 -3.140 20.072 1.00 56.34 86 ASN A CA 1
ATOM 679 C C . ASN A 1 86 ? -26.917 -3.776 21.242 1.00 56.34 86 ASN A C 1
ATOM 681 O O . ASN A 1 86 ? -26.865 -3.296 22.368 1.00 56.34 86 ASN A O 1
ATOM 685 N N . ARG A 1 87 ? -27.696 -4.836 20.994 1.00 57.50 87 ARG A N 1
ATOM 686 C CA . ARG A 1 87 ? -28.424 -5.552 22.069 1.00 57.50 87 ARG A CA 1
ATOM 687 C C . ARG A 1 87 ? -27.485 -6.227 23.081 1.00 57.50 87 ARG A C 1
ATOM 689 O O . ARG A 1 87 ? -27.960 -6.838 24.030 1.00 57.50 87 ARG A O 1
ATOM 696 N N . PHE A 1 88 ? -26.177 -6.128 22.860 1.00 57.50 88 PHE A N 1
ATOM 697 C CA . PHE A 1 88 ? -25.125 -6.718 23.670 1.00 57.50 88 PHE A CA 1
ATOM 698 C C . PHE A 1 88 ? -24.460 -5.703 24.617 1.00 57.50 88 PHE A C 1
ATOM 700 O O . PHE A 1 88 ? -23.609 -6.111 25.396 1.00 57.50 88 PHE A O 1
ATOM 707 N N . THR A 1 89 ? -24.851 -4.418 24.628 1.00 64.06 89 THR A N 1
ATOM 708 C CA . THR A 1 89 ? -24.315 -3.420 25.576 1.00 64.06 89 THR A CA 1
ATOM 709 C C . THR A 1 89 ? -24.676 -3.815 26.997 1.00 64.06 89 THR A C 1
ATOM 711 O O . THR A 1 89 ? -23.857 -3.695 27.896 1.00 64.06 89 THR A O 1
ATOM 714 N N . VAL A 1 90 ? -25.859 -4.414 27.153 1.00 67.00 90 VAL A N 1
ATOM 715 C CA . VAL A 1 90 ? -26.326 -5.057 28.383 1.00 67.00 90 VAL A CA 1
ATOM 716 C C . VAL A 1 90 ? -25.356 -6.137 28.869 1.00 67.00 90 VAL A C 1
ATOM 718 O O . VAL A 1 90 ? -25.225 -6.314 30.072 1.00 67.00 90 VAL A O 1
ATOM 721 N N . LEU A 1 91 ? -24.653 -6.850 27.978 1.00 67.31 91 LEU A N 1
ATOM 722 C CA . LEU A 1 91 ? -23.658 -7.843 28.398 1.00 67.31 91 LEU A CA 1
ATOM 723 C C . LEU A 1 91 ? -22.383 -7.183 28.922 1.00 67.31 91 LEU A C 1
ATOM 725 O O . LEU A 1 91 ? -21.852 -7.654 29.916 1.00 67.31 91 LEU A O 1
ATOM 729 N N . ALA A 1 92 ? -21.925 -6.092 28.303 1.00 68.94 92 ALA A N 1
ATOM 730 C CA . ALA A 1 92 ? -20.766 -5.343 28.794 1.00 68.94 92 ALA A CA 1
ATOM 731 C C . ALA A 1 92 ? -21.068 -4.637 30.131 1.00 68.94 92 ALA A C 1
ATOM 733 O O . ALA A 1 92 ? -20.240 -4.635 31.037 1.00 68.94 92 ALA A O 1
ATOM 734 N N . GLU A 1 93 ? -22.278 -4.091 30.289 1.00 71.06 93 GLU A N 1
ATOM 735 C CA . GLU A 1 93 ? -22.766 -3.544 31.562 1.00 71.06 93 GLU A CA 1
ATOM 736 C C . GLU A 1 93 ? -22.920 -4.638 32.632 1.00 71.06 93 GLU A C 1
ATOM 738 O O . GLU A 1 93 ? -22.520 -4.436 33.778 1.00 71.06 93 GLU A O 1
ATOM 743 N N . ALA A 1 94 ? -23.426 -5.821 32.266 1.00 71.38 94 ALA A N 1
ATOM 744 C CA . ALA A 1 94 ? -23.503 -6.968 33.170 1.00 71.38 94 ALA A CA 1
ATOM 745 C C . ALA A 1 94 ? -22.117 -7.515 33.550 1.00 71.38 94 ALA A C 1
ATOM 747 O O . ALA A 1 94 ? -21.926 -7.939 34.687 1.00 71.38 94 ALA A O 1
ATOM 748 N N . GLU A 1 95 ? -21.146 -7.489 32.635 1.00 76.00 95 GLU A N 1
ATOM 749 C CA . GLU A 1 95 ? -19.760 -7.881 32.903 1.00 76.00 95 GLU A CA 1
ATOM 750 C C . GLU A 1 95 ? -19.097 -6.924 33.901 1.00 76.00 95 GLU A C 1
ATOM 752 O O . GLU A 1 95 ? -18.521 -7.388 34.884 1.00 76.00 95 GLU A O 1
ATOM 757 N N . MET A 1 96 ? -19.264 -5.604 33.733 1.00 73.44 96 MET A N 1
ATOM 758 C CA . MET A 1 96 ? -18.830 -4.624 34.741 1.00 73.44 96 MET A CA 1
ATOM 759 C C . MET A 1 96 ? -19.499 -4.876 36.100 1.00 73.44 96 MET A C 1
ATOM 761 O O . MET A 1 96 ? -18.813 -4.897 37.120 1.00 73.44 96 MET A O 1
ATOM 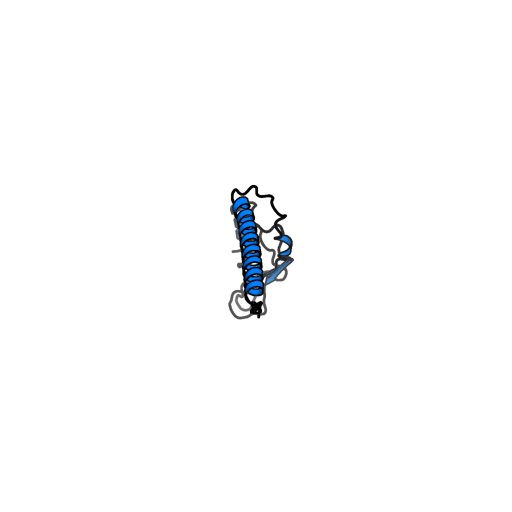765 N N . GLY A 1 97 ? -20.810 -5.147 36.121 1.00 79.94 97 GLY A N 1
ATOM 766 C CA . GLY A 1 97 ? -21.537 -5.458 37.357 1.00 79.94 97 GLY A CA 1
ATOM 767 C C . GLY A 1 97 ? -21.053 -6.736 38.054 1.00 79.94 97 GLY A C 1
ATOM 768 O O . GLY A 1 97 ? -20.977 -6.781 39.281 1.00 79.94 97 GLY A O 1
ATOM 769 N N . LEU A 1 98 ? -20.679 -7.771 37.294 1.00 81.06 98 LEU A N 1
ATOM 770 C CA . LEU A 1 98 ? -20.086 -8.993 37.846 1.00 81.06 98 LEU A CA 1
ATOM 771 C C . LEU A 1 98 ? -18.703 -8.729 38.446 1.00 81.06 98 LEU A C 1
ATOM 773 O O . LEU A 1 98 ? -18.412 -9.230 39.530 1.00 81.06 98 LEU A O 1
ATOM 777 N N . ILE A 1 99 ? -17.865 -7.938 37.774 1.00 85.81 99 ILE A N 1
ATOM 778 C CA . ILE A 1 99 ? -16.523 -7.592 38.262 1.00 85.81 99 ILE A CA 1
ATOM 779 C C . ILE A 1 99 ? -16.608 -6.824 39.588 1.00 85.81 99 ILE A C 1
ATOM 781 O O . ILE A 1 99 ? -15.903 -7.172 40.536 1.00 85.81 99 ILE A O 1
ATOM 785 N N . GLU A 1 100 ? -17.499 -5.835 39.692 1.00 85.06 100 GLU A N 1
ATOM 786 C CA . GLU A 1 100 ? -17.709 -5.077 40.934 1.00 85.06 100 GLU A CA 1
ATOM 787 C C . GLU A 1 100 ? -18.252 -5.956 42.070 1.00 85.06 100 GLU A C 1
ATOM 789 O O . GLU A 1 100 ? -17.786 -5.859 43.207 1.00 85.06 100 GLU A O 1
ATOM 794 N N . LEU A 1 101 ? -19.186 -6.865 41.764 1.00 84.75 101 LEU A N 1
ATOM 795 C CA . LEU A 1 101 ? -19.705 -7.834 42.730 1.00 84.75 101 LEU A CA 1
ATOM 796 C C . LEU A 1 101 ? -18.587 -8.741 43.271 1.00 84.75 101 LEU A C 1
ATOM 798 O O . LEU A 1 101 ? -18.498 -8.955 44.481 1.00 84.75 101 LEU A O 1
ATOM 802 N N . PHE A 1 102 ? -17.731 -9.271 42.390 1.00 88.75 102 PHE A N 1
ATOM 803 C CA . PHE A 1 102 ? -16.609 -10.119 42.794 1.00 88.75 102 PHE A CA 1
ATOM 804 C C . PHE A 1 102 ? -15.582 -9.353 43.628 1.00 88.75 102 PHE A C 1
ATOM 806 O O . PHE A 1 102 ? -15.113 -9.892 44.629 1.00 88.75 102 PHE A O 1
ATOM 813 N N . ALA A 1 103 ? -15.276 -8.103 43.273 1.00 89.19 103 ALA A N 1
ATOM 814 C CA . ALA A 1 103 ? -14.386 -7.254 44.061 1.00 89.19 103 ALA A CA 1
ATOM 815 C C . ALA A 1 103 ? -14.936 -7.027 45.482 1.00 89.19 103 ALA A C 1
ATOM 817 O O . ALA A 1 103 ? -14.250 -7.322 46.458 1.00 89.19 103 ALA A O 1
ATOM 818 N N . GLY A 1 104 ? -16.208 -6.632 45.610 1.00 88.50 104 GLY A N 1
ATOM 819 C CA . GLY A 1 104 ? -16.840 -6.424 46.918 1.00 88.50 104 GLY A CA 1
ATOM 820 C C . GLY A 1 104 ? -16.954 -7.702 47.760 1.00 88.50 104 GLY A C 1
ATOM 821 O O . GLY A 1 104 ? -16.839 -7.656 48.989 1.00 88.50 104 GLY A O 1
ATOM 822 N N . LEU A 1 105 ? -17.140 -8.863 47.122 1.00 90.31 105 LEU A N 1
ATOM 823 C CA . LEU A 1 105 ? -17.130 -10.153 47.811 1.00 90.31 105 LEU A CA 1
ATOM 824 C C . LEU A 1 105 ? -15.737 -10.491 48.355 1.00 90.31 105 LEU A C 1
ATOM 826 O O . LEU A 1 105 ? -15.631 -10.916 49.504 1.00 90.31 105 LEU A O 1
ATOM 830 N N . ILE A 1 106 ? -14.684 -10.292 47.557 1.00 91.62 106 ILE A N 1
ATOM 831 C CA . ILE A 1 106 ? -13.295 -10.524 47.977 1.00 91.62 106 ILE A CA 1
ATOM 832 C C . ILE A 1 106 ? -12.950 -9.633 49.172 1.00 91.62 106 ILE A C 1
ATOM 834 O O . ILE A 1 106 ? -12.449 -10.144 50.174 1.00 91.62 106 ILE A O 1
ATOM 838 N N . ASP A 1 107 ? -13.294 -8.346 49.109 1.00 90.69 107 ASP A N 1
ATOM 839 C CA . ASP A 1 107 ? -13.063 -7.403 50.207 1.00 90.69 107 ASP A CA 1
ATOM 840 C C . ASP A 1 107 ? -13.789 -7.845 51.482 1.00 90.69 107 ASP A C 1
ATOM 842 O O . ASP A 1 107 ? -13.201 -7.883 52.561 1.00 90.69 107 ASP A O 1
ATOM 846 N N . THR A 1 108 ? -15.049 -8.271 51.359 1.00 89.19 108 THR A N 1
ATOM 847 C CA . THR A 1 108 ? -15.845 -8.758 52.497 1.00 89.19 108 THR A CA 1
ATOM 848 C C . THR A 1 108 ? -15.241 -10.018 53.119 1.00 89.19 108 THR A C 1
ATOM 850 O O . THR A 1 108 ? -15.180 -10.139 54.344 1.00 89.19 108 THR A O 1
ATOM 853 N N . VAL A 1 109 ? -14.792 -10.964 52.289 1.00 91.44 109 VAL A N 1
ATOM 854 C CA . VAL A 1 109 ? -14.138 -12.197 52.749 1.00 91.44 109 VAL A CA 1
ATOM 855 C C . VAL A 1 109 ? -12.836 -11.867 53.475 1.00 91.44 109 VAL A C 1
ATOM 857 O O . VAL A 1 109 ? -12.570 -12.428 54.539 1.00 91.44 109 VAL A O 1
ATOM 860 N N . TRP A 1 110 ? -12.053 -10.926 52.948 1.00 90.56 110 TRP A N 1
ATOM 861 C CA . TRP A 1 110 ? -10.808 -10.493 53.573 1.00 90.56 110 TRP A CA 1
ATOM 862 C C . TRP A 1 110 ? -11.050 -9.804 54.922 1.00 90.56 110 TRP A C 1
ATOM 864 O O . TRP A 1 110 ? -10.412 -10.145 55.920 1.00 90.56 110 TRP A O 1
ATOM 874 N N . ASP A 1 111 ? -12.046 -8.921 54.991 1.00 88.31 111 ASP A N 1
ATOM 875 C CA . ASP A 1 111 ? -12.471 -8.248 56.221 1.00 88.31 111 ASP A CA 1
ATOM 876 C C . ASP A 1 111 ? -12.942 -9.240 57.293 1.00 88.31 111 ASP A C 1
ATOM 878 O O . ASP A 1 111 ? -12.640 -9.087 58.481 1.00 88.31 111 ASP A O 1
ATOM 882 N N . GLN A 1 112 ? -13.684 -10.278 56.896 1.00 86.94 112 GLN A N 1
ATOM 883 C CA . GLN A 1 112 ? -14.103 -11.342 57.806 1.00 86.94 112 GLN A CA 1
ATOM 884 C C . GLN A 1 112 ? -12.919 -12.185 58.284 1.00 86.94 112 GLN A C 1
ATOM 886 O O . GLN A 1 112 ? -12.835 -12.469 59.479 1.00 86.94 112 GLN A O 1
ATOM 891 N N . SER A 1 113 ? -11.982 -12.529 57.397 1.00 87.12 113 SER A N 1
ATOM 892 C CA . SER A 1 113 ? -10.759 -13.253 57.763 1.00 87.12 113 SER A CA 1
ATOM 893 C C . SER A 1 113 ? -9.944 -12.474 58.799 1.00 87.12 113 SER A C 1
ATOM 895 O O . SER A 1 113 ? -9.629 -13.000 59.865 1.00 87.12 113 SER A O 1
ATOM 897 N N . ALA A 1 114 ? -9.715 -11.178 58.567 1.00 83.50 114 ALA A N 1
ATOM 898 C CA . ALA A 1 114 ? -8.987 -10.309 59.493 1.00 83.50 114 ALA A CA 1
ATOM 899 C C . ALA A 1 114 ? -9.685 -10.156 60.861 1.00 83.50 114 ALA A C 1
ATOM 901 O O . ALA A 1 114 ? -9.040 -9.945 61.890 1.00 83.50 114 ALA A O 1
ATOM 902 N N . ARG A 1 115 ? -11.021 -10.262 60.903 1.00 79.56 115 ARG A N 1
ATOM 903 C CA . ARG A 1 115 ? -11.787 -10.273 62.161 1.00 79.56 115 ARG A CA 1
ATOM 904 C C . ARG A 1 115 ? -11.646 -11.591 62.920 1.00 79.56 115 ARG A C 1
ATOM 906 O O . ARG A 1 115 ? -11.647 -11.555 64.148 1.00 79.56 115 ARG A O 1
ATOM 913 N N . LEU A 1 116 ? -11.525 -12.713 62.214 1.00 75.94 116 LEU A N 1
ATOM 914 C CA . LEU A 1 116 ? -11.335 -14.045 62.797 1.00 75.94 116 LEU A CA 1
ATOM 915 C C . LEU A 1 116 ? -9.895 -14.283 63.275 1.00 75.94 116 LEU A C 1
ATOM 917 O O . LEU A 1 116 ? -9.688 -15.050 64.210 1.00 75.94 116 LEU A O 1
ATOM 921 N N . GLU A 1 117 ? -8.912 -13.589 62.699 1.00 71.88 117 GLU A N 1
ATOM 922 C CA . GLU A 1 117 ? -7.512 -13.622 63.150 1.00 71.88 117 GLU A CA 1
ATOM 923 C C . GLU A 1 117 ? -7.269 -12.888 64.480 1.00 71.88 117 GLU A C 1
ATOM 925 O O . GLU A 1 117 ? -6.193 -13.014 65.066 1.00 71.88 117 GLU A O 1
ATOM 930 N N . LYS A 1 118 ? -8.254 -12.146 65.010 1.00 66.56 118 LYS A N 1
ATOM 931 C CA . LYS A 1 118 ? -8.157 -11.592 66.366 1.00 66.56 118 LYS A CA 1
ATOM 932 C C . LYS A 1 118 ? -8.358 -12.723 67.382 1.00 66.56 118 LYS A C 1
ATOM 934 O O . LYS A 1 118 ? -9.475 -13.232 67.484 1.00 66.56 118 LYS A O 1
ATOM 939 N N . PRO A 1 119 ? -7.339 -13.101 68.179 1.00 58.09 119 PRO A N 1
ATOM 940 C CA . PRO A 1 119 ? -7.516 -14.119 69.201 1.00 58.09 119 PRO A CA 1
ATOM 941 C C . PRO A 1 119 ? -8.547 -13.621 70.212 1.00 58.09 119 PRO A C 1
ATOM 943 O O . PRO A 1 119 ? -8.395 -12.543 70.792 1.00 58.09 119 PRO A O 1
ATOM 946 N N . SER A 1 120 ? -9.602 -14.406 70.432 1.00 61.34 120 SER A N 1
ATOM 947 C CA . SER A 1 120 ? -10.463 -14.221 71.592 1.00 61.34 120 SER A CA 1
ATOM 948 C C . SER A 1 120 ? -9.581 -14.360 72.828 1.00 61.34 120 SER A C 1
ATOM 950 O O . SER A 1 120 ? -9.144 -15.464 73.159 1.00 61.34 120 SER A O 1
ATOM 952 N N . THR A 1 121 ? -9.269 -13.246 73.486 1.00 61.53 121 THR A N 1
ATOM 953 C CA . THR A 1 121 ? -8.613 -13.274 74.788 1.00 61.53 121 THR A CA 1
ATOM 954 C C . THR A 1 121 ? -9.515 -14.061 75.740 1.00 61.53 121 THR A C 1
ATOM 956 O O . THR A 1 121 ? -10.682 -13.691 75.911 1.00 61.53 121 THR A O 1
ATOM 959 N N . PRO A 1 122 ? -9.039 -15.174 76.328 1.00 54.22 122 PRO A N 1
ATOM 960 C CA . PRO A 1 122 ? -9.838 -15.897 77.298 1.00 54.22 122 PRO A CA 1
ATOM 961 C C . PRO A 1 122 ? -10.010 -14.986 78.513 1.00 54.22 122 PRO A C 1
ATOM 963 O O . PRO A 1 122 ? -9.034 -14.481 79.071 1.00 54.22 122 PRO A O 1
ATOM 966 N N . LYS A 1 123 ? -11.265 -14.719 78.881 1.00 55.03 123 LYS A N 1
ATOM 967 C CA . LYS A 1 123 ? -11.589 -14.020 80.123 1.00 55.03 123 LYS A CA 1
ATOM 968 C C . LYS A 1 123 ? -11.260 -14.968 81.279 1.00 55.03 123 LYS A C 1
ATOM 970 O O . LYS A 1 123 ? -11.872 -16.031 81.365 1.00 55.03 123 LYS A O 1
ATOM 975 N N . VAL A 1 124 ? -10.264 -14.590 82.083 1.00 56.72 124 VAL A N 1
ATOM 976 C CA . VAL A 1 124 ? -9.977 -15.167 83.409 1.00 56.72 124 VAL A CA 1
ATOM 977 C C . VAL A 1 124 ? -11.054 -14.719 84.387 1.00 56.72 124 VAL A C 1
ATOM 979 O O . VAL A 1 124 ? -11.462 -13.537 84.285 1.00 56.72 124 VAL A O 1
#

Sequence (124 aa):
MDTPASKKFTLKLGNCFQHAKVANSTGSRHSKNTVDRMIDRIYYAGISSRPNWCTTNRFLDLSDHMPITAQWILDALEVPAKKTHNRFTVLAEAEMGLIELFAGLIDTVWDQSARLEKPSTPKV